Protein AF-A0A829ZCR8-F1 (afdb_monomer_lite)

Foldseek 3Di:
DQDDDDPVSVVVVVVVVVVCQQAVDFDVVVVRGHNVVVVVCQVPDPDDDDDDDPDDVVVVVVVVVVVVVVVVVD

Secondary structure (DSSP, 8-state):
-----SHHHHHHHHHHHHHHHHHT--BGGGTTB-HHHHHHHHHH-SSPPP-PPPP-HHHHHHHHHHHHHHHT--

Radius of gyration: 23.15 Å; chains: 1; bounding box: 40×40×58 Å

Organism: NCBI:txid69824

Sequence (74 aa):
MYEIYDKESLIEAIGNYINFYNYQRYQERYNSKAPMEIRMEAMNIVKPKQYPIAFNPRIAKYHELLNNLKTQSE

pLDDT: mean 92.78, std 7.65, range [54.28, 98.0]

Structure (mmCIF, N/CA/C/O backbone):
data_AF-A0A829ZCR8-F1
#
_entry.id   AF-A0A829ZCR8-F1
#
loop_
_atom_site.group_PDB
_atom_site.id
_atom_site.type_symbol
_atom_site.label_atom_id
_atom_site.label_alt_id
_atom_site.label_comp_id
_atom_site.label_asym_id
_atom_site.label_entity_id
_atom_site.label_seq_id
_atom_site.pdbx_PDB_ins_code
_atom_site.Cartn_x
_atom_site.Cartn_y
_atom_site.Cartn_z
_atom_site.occupancy
_atom_site.B_iso_or_equiv
_atom_site.auth_seq_id
_atom_site.auth_comp_id
_atom_site.auth_asym_id
_atom_site.auth_atom_id
_atom_site.pdbx_PDB_model_num
ATOM 1 N N . MET A 1 1 ? 14.606 -9.490 -16.830 1.00 75.25 1 MET A N 1
ATOM 2 C CA . MET A 1 1 ? 15.318 -8.586 -15.899 1.00 75.25 1 MET A CA 1
ATOM 3 C C . MET A 1 1 ? 15.379 -7.227 -16.584 1.00 75.25 1 MET A C 1
ATOM 5 O O . MET A 1 1 ? 15.396 -7.232 -17.806 1.00 75.25 1 MET A O 1
ATOM 9 N N . TYR A 1 2 ? 15.303 -6.102 -15.867 1.00 87.94 2 TYR A N 1
ATOM 10 C CA . TYR A 1 2 ? 15.411 -4.790 -16.519 1.00 87.94 2 TYR A CA 1
ATOM 11 C C . TYR A 1 2 ? 16.843 -4.563 -16.992 1.00 87.94 2 TYR A C 1
ATOM 13 O O . TYR A 1 2 ? 17.782 -4.821 -16.242 1.00 87.94 2 TYR A O 1
ATOM 21 N N . GLU A 1 3 ? 16.978 -4.068 -18.212 1.00 91.12 3 GLU A N 1
ATOM 22 C CA . GLU A 1 3 ? 18.245 -3.629 -18.775 1.00 91.12 3 GLU A CA 1
ATOM 23 C C . GLU A 1 3 ? 18.404 -2.133 -18.472 1.00 91.12 3 GLU A C 1
ATOM 25 O O . GLU A 1 3 ? 17.570 -1.327 -18.883 1.00 91.12 3 GLU A O 1
ATOM 30 N N . ILE A 1 4 ? 19.415 -1.770 -17.678 1.00 95.19 4 ILE A N 1
ATOM 31 C CA . ILE A 1 4 ? 19.592 -0.410 -17.144 1.00 95.19 4 ILE A CA 1
ATOM 32 C C . ILE A 1 4 ? 20.963 0.104 -17.569 1.00 95.19 4 ILE A C 1
ATOM 34 O O . ILE A 1 4 ? 21.984 -0.459 -17.172 1.00 95.19 4 ILE A O 1
ATOM 38 N N . TYR A 1 5 ? 20.983 1.188 -18.343 1.00 95.50 5 TYR A N 1
ATOM 39 C CA . TYR A 1 5 ? 22.214 1.716 -18.948 1.00 95.50 5 TYR A CA 1
ATOM 40 C C . TYR A 1 5 ? 22.401 3.222 -18.745 1.00 95.50 5 TYR A C 1
ATOM 42 O O . TYR A 1 5 ? 23.518 3.726 -18.840 1.00 95.50 5 TYR A O 1
ATOM 50 N N . ASP A 1 6 ? 21.326 3.942 -18.444 1.00 97.38 6 ASP A N 1
ATOM 51 C CA . ASP A 1 6 ? 21.316 5.385 -18.237 1.00 97.38 6 ASP A CA 1
ATOM 52 C C . ASP A 1 6 ? 20.237 5.791 -17.220 1.00 97.38 6 ASP A C 1
ATOM 54 O O . ASP A 1 6 ? 19.520 4.967 -16.644 1.00 97.38 6 ASP A O 1
ATOM 58 N N . LYS A 1 7 ? 20.139 7.094 -16.960 1.00 97.88 7 LYS A N 1
ATOM 59 C CA . LYS A 1 7 ? 19.153 7.642 -16.027 1.00 97.88 7 LYS A CA 1
ATOM 60 C C . LYS A 1 7 ? 17.714 7.366 -16.479 1.00 97.88 7 LYS A C 1
ATOM 62 O O . LYS A 1 7 ? 16.873 7.079 -15.632 1.00 97.88 7 LYS A O 1
ATOM 67 N N . GLU A 1 8 ? 17.427 7.477 -17.772 1.00 97.81 8 GLU A N 1
ATOM 68 C CA . GLU A 1 8 ? 16.059 7.359 -18.286 1.00 97.81 8 GLU A CA 1
ATOM 69 C C . GLU A 1 8 ? 15.563 5.910 -18.206 1.00 97.81 8 GLU A C 1
ATOM 71 O O . GLU A 1 8 ? 14.494 5.661 -17.650 1.00 97.81 8 GLU A O 1
ATOM 76 N N . SER A 1 9 ? 16.388 4.942 -18.613 1.00 97.56 9 SER A N 1
ATOM 77 C CA . SER A 1 9 ? 16.118 3.506 -18.440 1.00 97.56 9 SER A CA 1
ATOM 78 C C . SER A 1 9 ? 15.968 3.110 -16.969 1.00 97.56 9 SER A C 1
ATOM 80 O O . SER A 1 9 ? 15.124 2.275 -16.638 1.00 97.56 9 SER A O 1
ATOM 82 N N . LEU A 1 10 ? 16.713 3.740 -16.051 1.00 97.50 10 LEU A N 1
ATOM 83 C CA . LEU A 1 10 ? 16.519 3.541 -14.612 1.00 97.50 10 LEU A CA 1
ATOM 84 C C . LEU A 1 10 ? 15.156 4.068 -14.133 1.00 97.50 10 LEU A C 1
ATOM 86 O O . LEU A 1 10 ? 14.459 3.369 -13.394 1.00 97.50 10 LEU A O 1
ATOM 90 N N . ILE A 1 11 ? 14.771 5.286 -14.530 1.00 98.00 11 ILE A N 1
ATOM 91 C CA . ILE A 1 11 ? 13.470 5.877 -14.171 1.00 98.00 11 ILE A CA 1
ATOM 92 C C . ILE A 1 11 ? 12.333 5.001 -14.700 1.00 98.00 11 ILE A C 1
ATOM 94 O O . ILE A 1 11 ? 11.392 4.701 -13.959 1.00 98.00 11 ILE A O 1
ATOM 98 N N . GLU A 1 12 ? 12.444 4.545 -15.945 1.00 97.44 12 GLU A N 1
ATOM 99 C CA . GLU A 1 12 ? 11.468 3.656 -16.562 1.00 97.44 12 GLU A CA 1
ATOM 100 C C . GLU A 1 12 ? 11.375 2.318 -15.817 1.00 97.44 12 GLU A C 1
ATOM 102 O O . GLU A 1 12 ? 10.279 1.888 -15.449 1.00 97.44 12 GLU A O 1
ATOM 107 N N . ALA A 1 13 ? 12.509 1.682 -15.510 1.00 97.75 13 ALA A N 1
ATOM 108 C CA . ALA A 1 13 ? 12.543 0.424 -14.766 1.00 97.75 13 ALA A CA 1
ATOM 109 C C . ALA A 1 13 ? 11.897 0.553 -13.375 1.00 97.75 13 ALA A C 1
ATOM 111 O O . ALA A 1 13 ? 11.137 -0.327 -12.954 1.00 97.75 13 ALA A O 1
ATOM 112 N N . ILE A 1 14 ? 12.145 1.665 -12.675 1.00 97.69 14 ILE A N 1
ATOM 113 C CA . ILE A 1 14 ? 11.501 1.970 -11.390 1.00 97.69 14 ILE A CA 1
ATOM 114 C C . ILE A 1 14 ? 9.990 2.136 -11.576 1.00 97.69 14 ILE A C 1
ATOM 116 O O . ILE A 1 14 ? 9.217 1.534 -10.827 1.00 97.69 14 ILE A O 1
ATOM 120 N N . GLY A 1 15 ? 9.557 2.906 -12.577 1.00 97.75 15 GLY A N 1
ATOM 121 C CA . GLY A 1 15 ? 8.139 3.101 -12.886 1.00 97.75 15 GLY A CA 1
ATOM 122 C C . GLY A 1 15 ? 7.424 1.780 -13.182 1.00 97.75 15 GLY A C 1
ATOM 123 O O . GLY A 1 15 ? 6.382 1.485 -12.589 1.00 97.75 15 GLY A O 1
ATOM 124 N N . ASN A 1 16 ? 8.035 0.936 -14.012 1.00 97.12 16 ASN A N 1
ATOM 125 C CA . ASN A 1 16 ? 7.529 -0.389 -14.359 1.00 97.12 16 ASN A CA 1
ATOM 126 C C . ASN A 1 16 ? 7.432 -1.301 -13.132 1.00 97.12 16 ASN A C 1
ATOM 128 O O . ASN A 1 16 ? 6.409 -1.961 -12.928 1.00 97.12 16 ASN A O 1
ATOM 132 N N . TYR A 1 17 ? 8.445 -1.294 -12.263 1.00 96.50 17 TYR A N 1
ATOM 133 C CA . TYR A 1 17 ? 8.402 -2.059 -11.020 1.00 96.50 17 TYR A CA 1
ATOM 134 C C . TYR A 1 17 ? 7.313 -1.563 -10.062 1.00 96.50 17 TYR A C 1
ATOM 136 O O . TYR A 1 17 ? 6.596 -2.381 -9.482 1.00 96.50 17 TYR A O 1
ATOM 144 N N . ILE A 1 18 ? 7.146 -0.246 -9.909 1.00 97.44 18 ILE A N 1
ATOM 145 C CA . ILE A 1 18 ? 6.079 0.333 -9.081 1.00 97.44 18 ILE A CA 1
ATOM 146 C C . ILE A 1 18 ? 4.710 -0.093 -9.620 1.00 97.44 18 ILE A C 1
ATOM 148 O O . ILE A 1 18 ? 3.841 -0.490 -8.841 1.00 97.44 18 ILE A O 1
ATOM 152 N N . ASN A 1 19 ? 4.523 -0.062 -10.940 1.00 97.75 19 ASN A N 1
ATOM 153 C CA . ASN A 1 19 ? 3.289 -0.498 -11.583 1.00 97.75 19 ASN A CA 1
ATOM 154 C C . ASN A 1 19 ? 3.015 -1.992 -11.338 1.00 97.75 19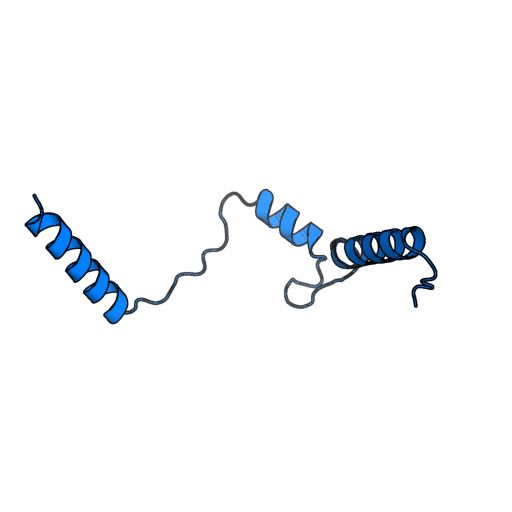 ASN A C 1
ATOM 156 O O . ASN A 1 19 ? 1.941 -2.355 -10.854 1.00 97.75 19 ASN A O 1
ATOM 160 N N . PHE A 1 20 ? 4.011 -2.851 -11.571 1.00 97.00 20 PHE A N 1
ATOM 161 C CA . PHE A 1 20 ? 3.928 -4.280 -11.262 1.00 97.00 20 PHE A CA 1
ATOM 162 C C . PHE A 1 20 ? 3.560 -4.515 -9.790 1.00 97.00 20 PHE A C 1
ATOM 164 O O . PHE A 1 20 ? 2.616 -5.247 -9.488 1.00 97.00 20 PHE A O 1
ATOM 171 N N . TYR A 1 21 ? 4.262 -3.859 -8.862 1.00 96.31 21 TYR A N 1
ATOM 172 C CA . TYR A 1 21 ? 4.007 -3.996 -7.431 1.00 96.31 21 TYR A CA 1
ATOM 173 C C . TYR A 1 21 ? 2.574 -3.595 -7.076 1.00 96.31 21 TYR A C 1
ATOM 175 O O . TYR A 1 21 ? 1.914 -4.284 -6.307 1.00 96.31 21 TYR A O 1
ATOM 183 N N . ASN A 1 22 ? 2.084 -2.498 -7.646 1.00 96.69 22 ASN A N 1
ATOM 184 C CA . ASN A 1 22 ? 0.778 -1.945 -7.321 1.00 96.69 22 ASN A CA 1
ATOM 185 C C . ASN A 1 22 ? -0.390 -2.771 -7.877 1.00 96.69 22 ASN A C 1
ATOM 187 O O . ASN A 1 22 ? -1.408 -2.884 -7.190 1.00 96.69 22 ASN A O 1
ATOM 191 N N . TYR A 1 23 ? -0.250 -3.333 -9.080 1.00 96.94 23 TYR A N 1
ATOM 192 C CA . TYR A 1 23 ? -1.383 -3.893 -9.828 1.00 96.94 23 TYR A CA 1
ATOM 193 C C . TYR A 1 23 ? -1.254 -5.374 -10.190 1.00 96.94 23 TYR A C 1
ATOM 195 O O . TYR A 1 23 ? -2.263 -6.012 -10.454 1.00 96.94 23 TYR A O 1
ATOM 203 N N . GLN A 1 24 ? -0.044 -5.933 -10.216 1.00 95.69 24 GLN A N 1
ATOM 204 C CA . GLN A 1 24 ? 0.201 -7.299 -10.707 1.00 95.69 24 GLN A CA 1
ATOM 205 C C . GLN A 1 24 ? 0.733 -8.239 -9.616 1.00 95.69 24 GLN A C 1
ATOM 207 O O . GLN A 1 24 ? 0.717 -9.459 -9.774 1.00 95.69 24 GLN A O 1
ATOM 212 N N . ARG A 1 25 ? 1.192 -7.695 -8.482 1.00 95.19 25 ARG A N 1
ATOM 213 C CA . ARG A 1 25 ? 1.690 -8.478 -7.349 1.00 95.19 25 ARG A CA 1
ATOM 214 C C . ARG A 1 25 ? 0.557 -8.888 -6.405 1.00 95.19 25 ARG A C 1
ATOM 216 O O . ARG A 1 25 ? 0.316 -8.229 -5.395 1.00 95.19 25 ARG A O 1
ATOM 223 N N . TYR A 1 26 ? -0.092 -10.009 -6.693 1.00 95.88 26 TYR A N 1
ATOM 224 C CA . TYR A 1 26 ? -1.119 -10.576 -5.817 1.00 95.88 26 TYR A CA 1
ATOM 225 C C . TYR A 1 26 ? -0.552 -11.029 -4.464 1.00 95.88 26 TYR A C 1
ATOM 227 O O . TYR A 1 26 ? 0.543 -11.593 -4.385 1.00 95.88 26 TYR A O 1
ATOM 235 N N . GLN A 1 27 ? -1.293 -10.767 -3.384 1.00 93.50 27 GLN A N 1
ATOM 236 C CA . GLN A 1 27 ? -0.866 -11.071 -2.018 1.00 93.50 27 GLN A CA 1
ATOM 237 C C . GLN A 1 27 ? -1.822 -12.068 -1.352 1.00 93.50 27 GLN A C 1
ATOM 239 O O . GLN A 1 27 ? -2.975 -11.742 -1.074 1.00 93.50 27 GLN A O 1
ATOM 244 N N . GLU A 1 28 ? -1.326 -13.264 -1.023 1.00 94.19 28 GLU A N 1
ATOM 245 C CA . GLU A 1 28 ? -2.112 -14.348 -0.406 1.00 94.19 28 GLU A CA 1
ATOM 246 C C . GLU A 1 28 ? -2.825 -13.905 0.882 1.00 94.19 28 GLU A C 1
ATOM 248 O O . GLU A 1 28 ? -4.024 -14.121 1.037 1.00 94.19 28 GLU A O 1
ATOM 253 N N . ARG A 1 29 ? -2.130 -13.161 1.760 1.00 91.62 29 ARG A N 1
ATOM 254 C CA . ARG A 1 29 ? -2.696 -12.600 3.008 1.00 91.62 29 ARG A CA 1
ATOM 255 C C . ARG A 1 29 ? -3.912 -11.686 2.805 1.00 91.62 29 ARG A C 1
ATOM 257 O O . ARG A 1 29 ? -4.575 -11.327 3.775 1.00 91.62 29 ARG A O 1
ATOM 264 N N . TYR A 1 30 ? -4.148 -11.256 1.570 1.00 90.25 30 TYR A N 1
ATOM 265 C CA . TYR A 1 30 ? -5.245 -10.393 1.160 1.00 90.25 30 TYR A CA 1
ATOM 266 C C . TYR A 1 30 ? -6.168 -11.091 0.155 1.00 90.25 30 TYR A C 1
ATOM 268 O O . TYR A 1 30 ? -6.762 -10.433 -0.696 1.00 90.25 30 TYR A O 1
ATOM 276 N N . ASN A 1 31 ? -6.298 -12.418 0.254 1.00 92.56 31 ASN A N 1
ATOM 277 C CA . ASN A 1 31 ? -7.112 -13.242 -0.643 1.00 92.56 31 ASN A CA 1
ATOM 278 C C . ASN A 1 31 ? -6.702 -13.066 -2.113 1.00 92.56 31 ASN A C 1
ATOM 280 O O . ASN A 1 31 ? -7.550 -12.918 -2.988 1.00 92.56 31 ASN A O 1
ATOM 284 N N . SER A 1 32 ? -5.389 -13.032 -2.357 1.00 94.75 32 SER A N 1
ATOM 285 C CA . SER A 1 32 ? -4.795 -12.882 -3.689 1.00 94.75 32 SER A CA 1
ATOM 286 C C . SER A 1 32 ? -5.205 -11.602 -4.418 1.00 94.75 32 SER A C 1
ATOM 288 O O . SER A 1 32 ? -5.281 -11.599 -5.638 1.00 94.75 32 SER A O 1
ATOM 290 N N . LYS A 1 33 ? -5.427 -10.504 -3.687 1.00 96.19 33 LYS A N 1
ATOM 291 C CA . LYS A 1 33 ? -5.621 -9.163 -4.259 1.00 96.19 33 LYS A CA 1
ATOM 292 C C . LYS A 1 33 ? -4.298 -8.425 -4.435 1.00 96.19 33 LYS A C 1
ATOM 294 O O . LYS A 1 33 ? -3.345 -8.644 -3.675 1.00 96.19 33 LYS A O 1
ATOM 299 N N . ALA A 1 34 ? -4.243 -7.540 -5.420 1.00 97.31 34 ALA A N 1
ATOM 300 C CA . ALA A 1 34 ? -3.150 -6.605 -5.628 1.00 97.31 34 ALA A CA 1
ATOM 301 C C . ALA A 1 34 ? -3.240 -5.414 -4.646 1.00 97.31 34 ALA A C 1
ATOM 303 O O . ALA A 1 34 ? -4.331 -5.045 -4.193 1.00 97.31 34 ALA A O 1
ATOM 304 N N . PRO A 1 35 ? -2.116 -4.746 -4.323 1.00 97.19 35 PRO A N 1
ATOM 305 C CA . PRO A 1 35 ? -2.105 -3.626 -3.383 1.00 97.19 35 PRO A CA 1
ATOM 306 C C . PRO A 1 35 ? -3.063 -2.479 -3.725 1.00 97.19 35 PRO A C 1
ATOM 308 O O . PRO A 1 35 ? -3.586 -1.824 -2.821 1.00 97.19 35 PRO A O 1
ATOM 311 N N . MET A 1 36 ? -3.285 -2.188 -5.010 1.00 97.19 36 MET A N 1
ATOM 312 C CA . MET A 1 36 ? -4.225 -1.139 -5.421 1.00 97.19 36 MET A CA 1
ATOM 313 C C . MET A 1 36 ? -5.685 -1.516 -5.194 1.00 97.19 36 MET A C 1
ATOM 315 O O . MET A 1 36 ? -6.455 -0.657 -4.770 1.00 97.19 36 MET A O 1
ATOM 319 N N . GLU A 1 37 ? -6.049 -2.784 -5.376 1.00 96.25 37 GLU A N 1
ATOM 320 C CA . GLU A 1 37 ? -7.396 -3.274 -5.065 1.00 96.25 37 GLU A CA 1
ATOM 321 C C . GLU A 1 37 ? -7.683 -3.114 -3.569 1.00 96.25 37 GLU A C 1
ATOM 323 O O . GLU A 1 37 ? -8.706 -2.551 -3.188 1.00 96.25 37 GLU A O 1
ATOM 328 N N . ILE A 1 38 ? -6.723 -3.483 -2.714 1.00 94.31 38 ILE A N 1
ATOM 329 C CA . ILE A 1 38 ? -6.842 -3.321 -1.257 1.00 94.31 38 ILE A CA 1
ATOM 330 C C . ILE A 1 38 ? -6.972 -1.857 -0.843 1.00 94.31 38 ILE A C 1
ATOM 332 O O . ILE A 1 38 ? -7.783 -1.532 0.025 1.00 94.31 38 ILE A O 1
ATOM 336 N N . ARG A 1 39 ? -6.201 -0.953 -1.458 1.00 94.75 39 ARG A N 1
ATOM 337 C CA . ARG A 1 39 ? -6.316 0.487 -1.180 1.00 94.75 39 ARG A CA 1
ATOM 338 C C . ARG A 1 39 ? -7.669 1.042 -1.605 1.00 94.75 39 ARG A C 1
ATOM 340 O O . ARG A 1 39 ? -8.262 1.806 -0.851 1.00 94.75 39 ARG A O 1
ATOM 347 N N . MET A 1 40 ? -8.164 0.649 -2.774 1.00 95.31 40 MET A N 1
ATOM 348 C CA . MET A 1 40 ? -9.471 1.080 -3.262 1.00 95.31 40 MET A CA 1
ATOM 349 C C . MET A 1 40 ? -10.602 0.560 -2.367 1.00 95.31 40 MET A C 1
ATOM 351 O O . MET A 1 40 ? -11.496 1.320 -2.007 1.00 95.31 40 MET A O 1
ATOM 355 N N . GLU A 1 41 ? -10.537 -0.699 -1.932 1.00 93.44 41 GLU A N 1
ATOM 356 C CA . GLU A 1 41 ? -11.480 -1.254 -0.955 1.00 93.44 41 GLU A CA 1
ATOM 357 C C . GLU A 1 41 ? -11.434 -0.496 0.376 1.00 93.44 41 GLU A C 1
ATOM 359 O O . GLU A 1 41 ? -12.479 -0.131 0.911 1.00 93.44 41 GLU A O 1
ATOM 364 N N . ALA A 1 42 ? -10.235 -0.205 0.886 1.00 91.31 42 ALA A N 1
ATOM 365 C CA . ALA A 1 42 ? -10.057 0.542 2.127 1.00 91.31 42 ALA A CA 1
ATOM 366 C C . ALA A 1 42 ? -10.552 1.994 2.033 1.00 91.31 42 ALA A C 1
ATOM 368 O O . ALA A 1 42 ? -11.049 2.519 3.022 1.00 91.31 42 ALA A O 1
ATOM 369 N N . MET A 1 43 ? -10.450 2.641 0.870 1.00 92.38 43 MET A N 1
ATOM 370 C CA . MET A 1 43 ? -10.991 3.991 0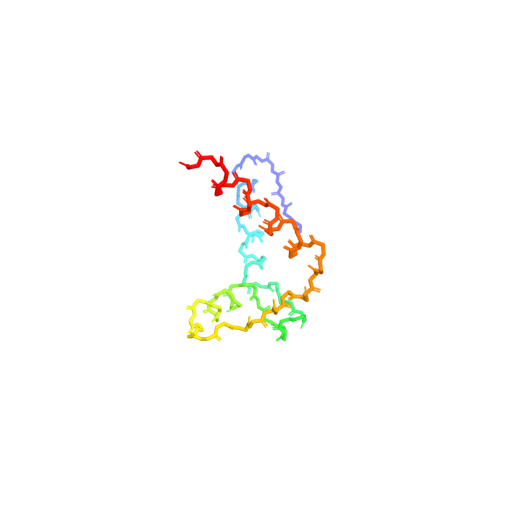.660 1.00 92.38 43 MET A CA 1
ATOM 371 C C . MET A 1 43 ? -12.521 4.007 0.589 1.00 92.38 43 MET A C 1
ATOM 373 O O . MET A 1 43 ? -13.146 4.971 1.019 1.00 92.38 43 MET A O 1
ATOM 377 N N . ASN A 1 44 ? -13.128 2.939 0.068 1.00 93.25 44 ASN A N 1
ATOM 378 C CA . ASN A 1 44 ? -14.579 2.831 -0.092 1.00 93.25 44 ASN A CA 1
ATOM 379 C C . ASN A 1 44 ? -15.289 2.252 1.145 1.00 93.25 44 ASN A C 1
ATOM 381 O O . ASN A 1 44 ? -16.520 2.186 1.182 1.00 93.25 44 ASN A O 1
ATOM 385 N N . ILE A 1 45 ? -14.547 1.801 2.161 1.00 92.94 45 ILE A N 1
ATOM 386 C CA . ILE A 1 45 ? -15.136 1.157 3.333 1.00 92.94 45 ILE A CA 1
ATOM 387 C C . ILE A 1 45 ? -15.732 2.196 4.293 1.00 92.94 45 ILE A C 1
ATOM 389 O O . ILE A 1 45 ? -15.039 3.027 4.871 1.00 92.94 45 ILE A O 1
ATOM 393 N N . VAL A 1 46 ? -17.044 2.118 4.518 1.00 91.56 46 VAL A N 1
ATOM 394 C CA . VAL A 1 46 ? -17.749 3.023 5.448 1.00 91.56 46 VAL A CA 1
ATOM 395 C C . VAL A 1 46 ? -17.381 2.732 6.907 1.00 91.56 46 VAL A C 1
ATOM 397 O O . VAL A 1 46 ? -17.330 3.630 7.743 1.00 91.56 46 VAL A O 1
ATOM 400 N N . LYS A 1 47 ? -17.131 1.460 7.232 1.00 90.94 47 LYS A N 1
ATOM 401 C CA . LYS A 1 47 ? -16.746 1.010 8.574 1.00 90.94 47 LYS A CA 1
ATOM 402 C C . LYS A 1 47 ? -15.458 0.194 8.485 1.00 90.94 47 LYS A C 1
ATOM 404 O O . LYS A 1 47 ? -15.527 -0.996 8.175 1.00 90.94 47 LYS A O 1
ATOM 409 N N . PRO A 1 48 ? -14.287 0.803 8.731 1.00 87.75 48 PRO A N 1
ATOM 410 C CA . PRO A 1 48 ? -13.025 0.087 8.659 1.00 87.75 48 PRO A CA 1
ATOM 411 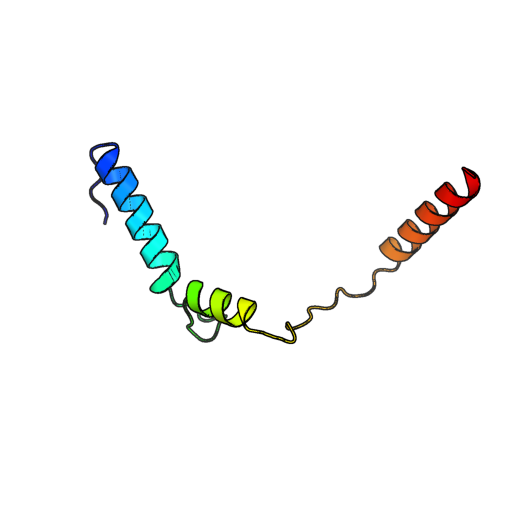C C . PRO A 1 48 ? -12.956 -0.996 9.736 1.00 87.75 48 PRO A C 1
ATOM 413 O O . PRO A 1 48 ? -13.452 -0.825 10.856 1.00 87.75 48 PRO A O 1
ATOM 416 N N . LYS A 1 49 ? -12.306 -2.113 9.399 1.00 85.25 49 LYS A N 1
ATOM 417 C CA . LYS A 1 49 ? -12.010 -3.175 10.361 1.00 85.25 49 LYS A CA 1
ATOM 418 C C . LYS A 1 49 ? -11.145 -2.603 11.484 1.00 85.25 49 LYS A C 1
ATOM 420 O O . LYS A 1 49 ? -10.041 -2.123 11.239 1.00 85.25 49 LYS A O 1
ATOM 425 N N . GLN A 1 50 ? -11.654 -2.675 12.708 1.00 88.94 50 GLN A N 1
ATOM 426 C CA . GLN A 1 50 ? -10.933 -2.232 13.894 1.00 88.94 50 GLN A CA 1
ATOM 427 C C . GLN A 1 50 ? -9.935 -3.306 14.327 1.00 88.94 50 GLN A C 1
ATOM 429 O O . GLN A 1 50 ? -10.265 -4.492 14.383 1.00 88.94 50 GLN A O 1
ATOM 434 N N . TYR A 1 51 ? -8.722 -2.873 14.655 1.00 86.69 51 TYR A N 1
ATOM 435 C CA . TYR A 1 51 ? -7.689 -3.699 15.274 1.00 86.69 51 TYR A CA 1
ATOM 436 C C . TYR A 1 51 ? -7.453 -3.146 16.679 1.00 86.69 51 TYR A C 1
ATOM 438 O O . TYR A 1 51 ? -6.580 -2.295 16.856 1.00 86.69 51 TYR A O 1
ATOM 446 N N . PRO A 1 52 ? -8.289 -3.531 17.661 1.00 89.62 52 PRO A N 1
ATOM 447 C CA . PRO A 1 52 ? -8.199 -2.970 18.998 1.00 89.62 52 PRO A CA 1
ATOM 448 C C . PRO A 1 52 ? -6.833 -3.292 19.602 1.00 89.62 52 PRO A C 1
ATOM 450 O O . PRO A 1 52 ? -6.363 -4.430 19.555 1.00 89.62 52 PRO A O 1
ATOM 453 N N . ILE A 1 53 ? -6.196 -2.275 20.173 1.00 89.44 53 ILE A N 1
ATOM 454 C CA . ILE A 1 53 ? -4.968 -2.450 20.942 1.00 89.44 53 ILE A CA 1
ATOM 455 C C . ILE A 1 53 ? -5.371 -3.032 22.295 1.00 89.44 53 ILE A C 1
ATOM 457 O O . ILE A 1 53 ? -6.271 -2.511 22.956 1.00 89.44 53 ILE A O 1
ATOM 461 N N . ALA A 1 54 ? -4.721 -4.120 22.704 1.00 93.44 54 ALA A N 1
ATOM 462 C CA . ALA A 1 54 ? -4.971 -4.709 24.012 1.00 93.44 54 ALA A CA 1
ATOM 463 C C . ALA A 1 54 ? -4.665 -3.696 25.126 1.00 93.44 54 ALA A C 1
ATOM 465 O O . ALA A 1 54 ? -3.691 -2.942 25.047 1.00 93.44 54 ALA A O 1
ATOM 466 N N . PHE A 1 55 ? -5.486 -3.694 26.179 1.00 95.06 55 PHE A N 1
ATOM 467 C CA . PHE A 1 55 ? -5.271 -2.814 27.322 1.00 95.06 55 PHE A CA 1
ATOM 468 C C . PHE A 1 55 ? -3.899 -3.076 27.950 1.00 95.06 55 PHE A C 1
ATOM 470 O O . PHE A 1 55 ? -3.570 -4.206 28.310 1.00 95.06 55 PHE A O 1
ATOM 477 N N . ASN A 1 56 ? -3.108 -2.014 28.107 1.00 96.38 56 ASN A N 1
ATOM 478 C CA . ASN A 1 56 ? -1.822 -2.070 28.785 1.00 96.38 56 ASN A CA 1
ATOM 479 C C . ASN A 1 56 ? -1.877 -1.215 30.063 1.00 96.38 56 ASN A C 1
ATOM 481 O O . ASN A 1 56 ? -1.883 0.017 29.965 1.00 96.38 56 ASN A O 1
ATOM 485 N N . PRO A 1 57 ? -1.842 -1.835 31.258 1.00 96.94 57 PRO A N 1
ATOM 486 C CA . PRO A 1 57 ? -1.902 -1.115 32.529 1.00 96.94 57 PRO A CA 1
ATOM 487 C C . PRO A 1 57 ? -0.801 -0.057 32.696 1.00 96.94 57 PRO A C 1
ATOM 489 O O . PRO A 1 57 ? -1.020 0.973 33.329 1.00 96.94 57 PRO A O 1
ATOM 492 N N . ARG A 1 58 ? 0.389 -0.279 32.115 1.00 96.75 58 ARG A N 1
ATOM 493 C CA . ARG A 1 58 ? 1.506 0.677 32.201 1.00 96.75 58 ARG A CA 1
ATOM 494 C C . ARG A 1 58 ? 1.228 1.944 31.399 1.00 96.75 58 ARG A C 1
ATOM 496 O O . ARG A 1 58 ? 1.563 3.030 31.858 1.00 96.75 58 ARG A O 1
ATOM 503 N N . ILE A 1 59 ? 0.602 1.797 30.231 1.00 95.69 59 ILE A N 1
ATOM 504 C CA . ILE A 1 59 ? 0.203 2.927 29.386 1.00 95.69 59 ILE A CA 1
ATOM 505 C C . ILE A 1 59 ? -0.889 3.733 30.097 1.00 95.69 59 ILE A C 1
ATOM 507 O O . ILE A 1 59 ? -0.772 4.950 30.193 1.00 95.69 59 ILE A O 1
ATOM 511 N N . ALA A 1 60 ? -1.888 3.064 30.683 1.00 96.38 60 ALA A N 1
ATOM 512 C CA . ALA A 1 60 ? -2.938 3.728 31.458 1.00 96.38 60 ALA A CA 1
ATOM 513 C C . ALA A 1 60 ? -2.366 4.557 32.624 1.00 96.38 60 ALA A C 1
ATOM 515 O O . ALA A 1 60 ? -2.628 5.754 32.715 1.00 96.38 60 ALA A O 1
ATOM 516 N N . LYS A 1 61 ? -1.488 3.955 33.439 1.00 97.44 61 LYS A N 1
ATOM 517 C CA . LYS A 1 61 ? -0.820 4.645 34.555 1.00 97.44 61 LYS A CA 1
ATOM 518 C C . LYS A 1 61 ? 0.026 5.841 34.095 1.00 97.44 61 LYS A C 1
ATOM 520 O O . LYS A 1 61 ? 0.099 6.855 34.783 1.00 97.44 61 LYS A O 1
ATOM 525 N N . TYR A 1 62 ? 0.677 5.733 32.937 1.00 96.69 62 TYR A N 1
ATOM 526 C CA . TYR A 1 62 ? 1.438 6.841 32.361 1.00 96.69 62 TYR A CA 1
ATOM 527 C C . TYR A 1 62 ? 0.530 8.003 31.932 1.00 96.69 62 TYR A C 1
ATOM 529 O O . TYR A 1 62 ? 0.841 9.157 32.220 1.00 96.69 62 TYR A O 1
ATOM 537 N N . HIS A 1 63 ? -0.613 7.717 31.303 1.00 95.81 63 HIS A N 1
ATOM 538 C CA . HIS A 1 63 ? -1.592 8.753 30.964 1.00 95.81 63 HIS A CA 1
ATOM 539 C C . HIS A 1 63 ? -2.165 9.447 32.207 1.00 95.81 63 HIS A C 1
ATOM 541 O O . HIS A 1 63 ?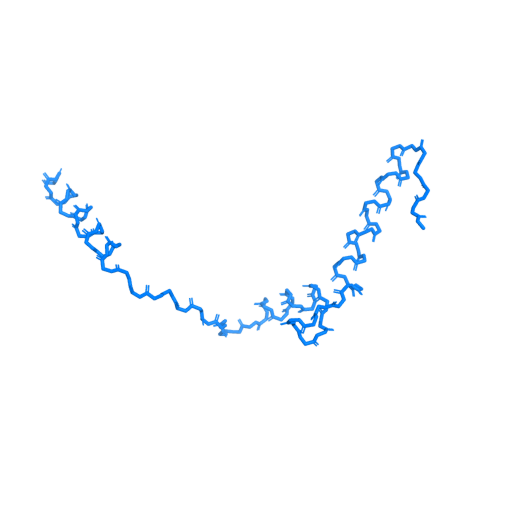 -2.301 10.668 32.196 1.00 95.81 63 HIS A O 1
ATOM 547 N N . GLU A 1 64 ? -2.443 8.707 33.285 1.00 96.12 64 GLU A N 1
ATOM 548 C CA . GLU A 1 64 ? -2.859 9.292 34.570 1.00 96.12 64 GLU A CA 1
ATOM 549 C C . GLU A 1 64 ? -1.801 10.246 35.133 1.00 96.12 64 GLU A C 1
ATOM 551 O O . GLU A 1 64 ? -2.124 11.373 35.505 1.00 96.12 64 GLU A O 1
ATOM 556 N N . LEU A 1 65 ? -0.526 9.836 35.133 1.00 96.62 65 LEU A N 1
ATOM 557 C CA . LEU A 1 65 ? 0.584 10.694 35.555 1.00 96.62 65 LEU A CA 1
ATOM 558 C C . LEU A 1 65 ? 0.640 11.989 34.732 1.00 96.62 65 LEU A C 1
ATOM 560 O O . LEU A 1 65 ? 0.745 13.072 35.303 1.00 96.62 65 LEU A O 1
ATOM 564 N N . LEU A 1 66 ? 0.554 11.882 33.401 1.00 95.69 66 LEU A N 1
ATOM 565 C CA . LEU A 1 66 ? 0.568 13.045 32.510 1.00 95.69 66 LEU A CA 1
ATOM 566 C C . LEU A 1 66 ? -0.596 13.999 32.777 1.00 95.69 66 LEU A C 1
ATOM 568 O O . LEU A 1 66 ? -0.407 15.212 32.724 1.00 95.69 66 LEU A O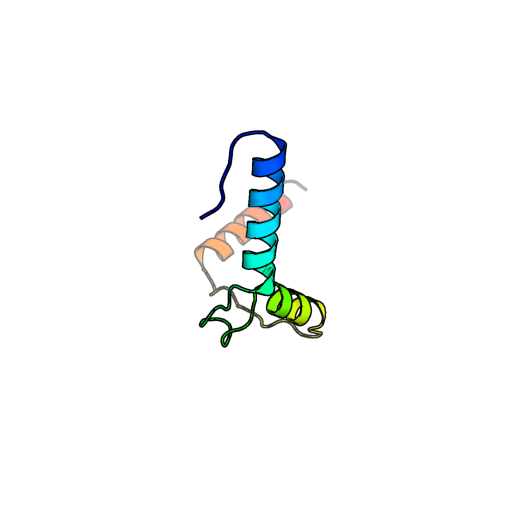 1
ATOM 572 N N . ASN A 1 67 ? -1.788 13.468 33.047 1.00 94.62 67 ASN A N 1
ATOM 573 C CA . ASN A 1 67 ? -2.948 14.292 33.363 1.00 94.62 67 ASN A CA 1
ATOM 574 C C . ASN A 1 67 ? -2.742 15.033 34.685 1.00 94.62 67 ASN A C 1
ATOM 576 O O . ASN A 1 67 ? -2.918 16.242 34.709 1.00 94.62 67 ASN A O 1
ATOM 580 N N . ASN A 1 68 ? -2.267 14.348 35.730 1.00 93.19 68 ASN A N 1
ATOM 581 C CA . ASN A 1 68 ? -2.005 14.959 37.037 1.00 93.19 68 ASN A CA 1
ATOM 582 C C . ASN A 1 68 ? -0.948 16.072 36.977 1.00 93.19 68 ASN A C 1
ATOM 584 O O . ASN A 1 68 ? -1.078 17.078 37.667 1.00 93.19 68 ASN A O 1
ATOM 588 N N . LEU A 1 69 ? 0.085 15.912 36.142 1.00 91.69 69 LEU A N 1
ATOM 589 C CA . LEU A 1 69 ? 1.095 16.953 35.922 1.00 91.69 69 LEU A CA 1
ATOM 590 C C . LEU A 1 69 ? 0.494 18.206 35.268 1.00 91.69 69 LEU A C 1
ATOM 592 O O . LEU A 1 69 ? 0.861 19.320 35.634 1.00 91.69 69 LEU A O 1
ATOM 596 N N . LYS A 1 70 ? -0.450 18.041 34.332 1.00 88.19 70 LYS A N 1
ATOM 597 C CA . LYS A 1 70 ? -1.143 19.173 33.695 1.00 88.19 70 LYS A CA 1
ATOM 598 C C . LYS A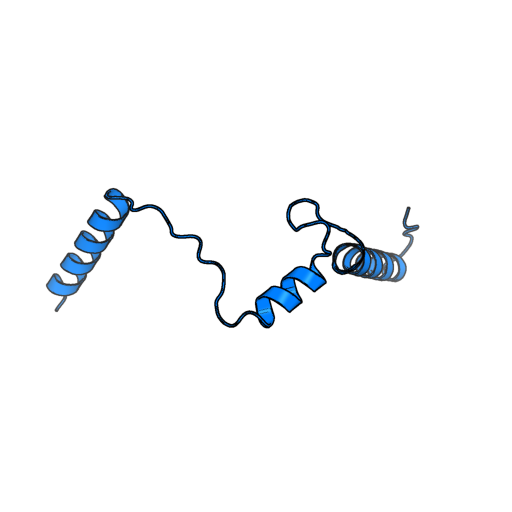 1 70 ? -2.013 19.931 34.694 1.00 88.19 70 LYS A C 1
ATOM 600 O O . LYS A 1 70 ? -1.921 21.148 34.742 1.00 88.19 70 LYS A O 1
ATOM 605 N N . THR A 1 71 ? -2.772 19.229 35.535 1.00 80.12 71 THR A N 1
ATOM 606 C CA . THR A 1 71 ? -3.648 19.855 36.544 1.00 80.12 71 THR A CA 1
ATOM 607 C C . THR A 1 71 ? -2.892 20.567 37.665 1.00 80.12 71 THR A C 1
ATOM 609 O O . THR A 1 71 ? -3.466 21.411 38.333 1.00 80.12 71 THR A O 1
ATOM 612 N N . GLN A 1 72 ? -1.623 20.223 37.905 1.00 69.31 72 GLN A N 1
ATOM 613 C CA . GLN A 1 72 ? -0.759 20.916 38.873 1.00 69.31 72 GLN A CA 1
ATOM 614 C C . GLN A 1 72 ? -0.096 22.179 38.298 1.00 69.31 72 GLN A C 1
ATOM 616 O O . GLN A 1 72 ? 0.551 22.916 39.038 1.00 69.31 72 GLN A O 1
ATOM 621 N N . SER A 1 73 ? -0.205 22.387 36.984 1.00 62.16 73 SER A N 1
ATOM 622 C CA . SER A 1 73 ? 0.383 23.523 36.265 1.00 62.16 73 SER A CA 1
ATOM 623 C C . SER A 1 73 ? -0.604 24.687 36.068 1.00 62.16 73 SER A C 1
ATOM 625 O O . SER A 1 73 ? -0.200 25.722 35.540 1.00 62.16 73 SER A O 1
ATOM 627 N N . GLU A 1 74 ? -1.874 24.495 36.441 1.00 54.28 74 GLU A N 1
ATOM 628 C CA . GLU A 1 74 ? -2.981 25.468 36.403 1.00 54.28 74 GLU A CA 1
ATOM 629 C C . GLU A 1 74 ? -3.276 26.004 37.810 1.00 54.28 74 GLU A C 1
ATOM 631 O O . GLU A 1 74 ? -3.583 27.213 37.917 1.00 54.28 74 GLU A O 1
#